Protein AF-A0A7H8PTH7-F1 (afdb_monomer)

Nearest PDB structures (foldseek):
  2m0o-assembly1_A  TM=4.825E-01  e=2.851E-02  Homo sapiens
  4ii1-assembly4_D  TM=5.533E-01  e=1.066E+00  Homo sapiens
  4ii1-assembly1_A  TM=5.597E-01  e=2.144E+00  Homo sapiens
  2bkd-assembly1_N  TM=6.014E-01  e=2.946E+00  Homo sapiens
  4n4h-assembly1_A  TM=5.758E-01  e=4.047E+00  Mus musculus

Structure (mmCIF, N/CA/C/O backbone):
data_AF-A0A7H8PTH7-F1
#
_entry.id   AF-A0A7H8PTH7-F1
#
loop_
_atom_site.group_PDB
_atom_site.id
_atom_site.type_symbol
_atom_site.label_atom_id
_atom_site.label_alt_id
_atom_site.label_comp_id
_atom_site.label_asym_id
_atom_site.label_entity_id
_atom_site.label_seq_id
_atom_site.pdbx_PDB_ins_code
_atom_site.Cartn_x
_atom_site.Cartn_y
_atom_site.Cartn_z
_atom_site.occupancy
_atom_site.B_iso_or_equiv
_atom_site.auth_seq_id
_atom_site.auth_comp_id
_atom_site.auth_asym_id
_atom_site.auth_atom_id
_atom_site.pdbx_PDB_model_num
ATOM 1 N N . MET A 1 1 ? 26.682 -16.875 -34.992 1.00 39.81 1 MET A N 1
ATOM 2 C CA . MET A 1 1 ? 25.717 -15.988 -34.308 1.00 39.81 1 MET A CA 1
ATOM 3 C C . MET A 1 1 ? 26.099 -15.982 -32.834 1.00 39.81 1 MET A C 1
ATOM 5 O O . MET A 1 1 ? 25.855 -16.963 -32.148 1.00 39.81 1 MET A O 1
ATOM 9 N N . SER A 1 2 ? 26.857 -14.977 -32.393 1.00 38.44 2 SER A N 1
ATOM 10 C CA . SER A 1 2 ? 27.411 -14.947 -31.034 1.00 38.44 2 SER A CA 1
ATOM 11 C C . SER A 1 2 ? 26.305 -14.659 -30.027 1.00 38.44 2 SER A C 1
ATOM 13 O O . SER A 1 2 ? 25.626 -13.636 -30.130 1.00 38.44 2 SER A O 1
ATOM 15 N N . ILE A 1 3 ? 26.129 -15.561 -29.064 1.00 46.94 3 ILE A N 1
ATOM 16 C CA . ILE A 1 3 ? 25.228 -15.380 -27.927 1.00 46.94 3 ILE A CA 1
ATOM 17 C C . ILE A 1 3 ? 25.843 -14.262 -27.082 1.00 46.94 3 ILE A C 1
ATOM 19 O O . ILE A 1 3 ? 26.802 -14.473 -26.343 1.00 46.94 3 ILE A O 1
ATOM 23 N N . LYS A 1 4 ? 25.363 -13.030 -27.273 1.00 45.94 4 LYS A N 1
ATOM 24 C CA . LYS A 1 4 ? 25.709 -11.915 -26.393 1.00 45.94 4 LYS A CA 1
ATOM 25 C C . LYS A 1 4 ? 25.163 -12.265 -25.016 1.00 45.94 4 LYS A C 1
ATOM 27 O O . LYS A 1 4 ? 23.959 -12.463 -24.889 1.00 45.94 4 LYS A O 1
ATOM 32 N N . ASN A 1 5 ? 26.040 -12.321 -24.016 1.00 49.41 5 ASN A N 1
ATOM 33 C CA . ASN A 1 5 ? 25.665 -12.336 -22.607 1.00 49.41 5 ASN A CA 1
ATOM 34 C C . ASN A 1 5 ? 24.682 -11.187 -22.350 1.00 49.41 5 ASN A C 1
ATOM 36 O O . ASN A 1 5 ? 25.084 -10.035 -22.182 1.00 49.41 5 ASN A O 1
ATOM 40 N N . SER A 1 6 ? 23.388 -11.493 -22.344 1.00 50.53 6 SER A N 1
ATOM 41 C CA . SER A 1 6 ? 22.345 -10.629 -21.816 1.00 50.53 6 SER A CA 1
ATOM 42 C C . SER A 1 6 ? 22.521 -10.631 -20.305 1.00 50.53 6 SER A C 1
ATOM 44 O O . SER A 1 6 ? 21.909 -11.431 -19.600 1.00 50.53 6 SER A O 1
ATOM 46 N N . GLY A 1 7 ? 23.461 -9.804 -19.834 1.00 49.25 7 GLY A N 1
ATOM 47 C CA . GLY A 1 7 ? 23.686 -9.569 -18.415 1.00 49.25 7 GLY A CA 1
ATOM 48 C C . GLY A 1 7 ? 22.349 -9.315 -17.733 1.00 49.25 7 GLY A C 1
ATOM 49 O O . GLY A 1 7 ? 21.469 -8.694 -18.324 1.00 49.25 7 GLY A O 1
ATOM 50 N N . VAL A 1 8 ? 22.182 -9.857 -16.529 1.00 55.47 8 VAL A N 1
ATOM 51 C CA . VAL A 1 8 ? 20.952 -9.736 -15.743 1.00 55.47 8 VAL A CA 1
ATOM 52 C C . VAL A 1 8 ? 20.621 -8.250 -15.589 1.00 55.47 8 VAL A C 1
ATOM 54 O O . VAL A 1 8 ? 21.218 -7.544 -14.779 1.00 55.47 8 VAL A O 1
ATOM 57 N N . ILE A 1 9 ? 19.695 -7.758 -16.412 1.00 55.12 9 ILE A N 1
ATOM 58 C CA . ILE A 1 9 ? 19.116 -6.427 -16.274 1.00 55.12 9 ILE A CA 1
ATOM 59 C C . ILE A 1 9 ? 18.263 -6.521 -15.007 1.00 55.12 9 ILE A C 1
ATOM 61 O O . ILE A 1 9 ? 17.394 -7.385 -14.929 1.00 55.12 9 ILE A O 1
ATOM 65 N N . GLY A 1 10 ? 18.626 -5.741 -13.984 1.00 58.06 10 GLY A N 1
ATOM 66 C CA . GLY A 1 10 ? 18.279 -5.982 -12.579 1.00 58.06 10 GLY A CA 1
ATOM 67 C C . GLY A 1 10 ? 16.833 -6.405 -12.301 1.00 58.06 10 GLY A C 1
ATOM 68 O O . GLY A 1 10 ? 15.893 -5.961 -12.954 1.00 58.06 10 GLY A O 1
ATOM 69 N N . LEU A 1 11 ? 16.659 -7.251 -11.283 1.00 65.38 11 LEU A N 1
ATOM 70 C CA . LEU A 1 11 ? 15.343 -7.678 -10.819 1.00 65.38 11 LEU A CA 1
ATOM 71 C C . LEU A 1 11 ? 14.564 -6.458 -10.301 1.00 65.38 11 LEU A C 1
ATOM 73 O O . LEU A 1 11 ? 14.899 -5.874 -9.270 1.00 65.38 11 LEU A O 1
ATOM 77 N N . TYR A 1 12 ? 13.525 -6.053 -11.028 1.00 77.44 12 TYR A N 1
ATOM 78 C CA . TYR A 1 12 ? 12.623 -4.9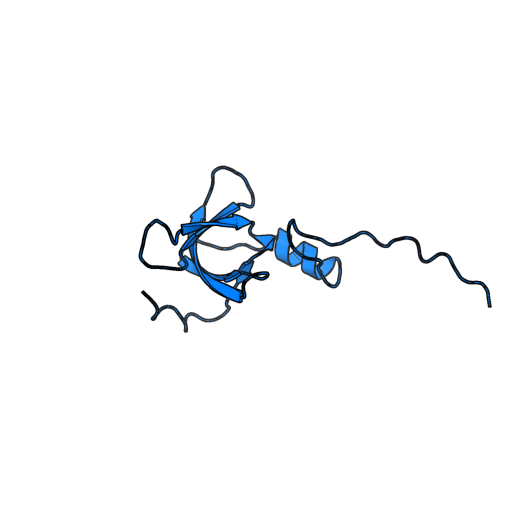82 -10.616 1.00 77.44 12 TYR A CA 1
ATOM 79 C C . TYR A 1 12 ? 11.536 -5.585 -9.739 1.00 77.44 12 TYR A C 1
ATOM 81 O O . TYR A 1 12 ? 10.543 -6.089 -10.251 1.00 77.44 12 TYR A O 1
ATOM 89 N N . THR A 1 13 ? 11.731 -5.598 -8.423 1.00 72.75 13 THR A N 1
ATOM 90 C CA . THR A 1 13 ? 10.846 -6.331 -7.502 1.00 72.75 13 THR A CA 1
ATOM 91 C C . THR A 1 13 ? 10.298 -5.422 -6.407 1.00 72.75 13 THR A C 1
ATOM 93 O O . THR A 1 13 ? 10.884 -4.386 -6.082 1.00 72.75 13 THR A O 1
ATOM 96 N N . CYS A 1 14 ? 9.160 -5.806 -5.833 1.00 74.19 14 CYS A N 1
ATOM 97 C CA . CYS A 1 14 ? 8.872 -5.511 -4.431 1.00 74.19 14 CYS A CA 1
ATOM 98 C C . CYS A 1 14 ? 9.237 -6.746 -3.583 1.00 74.19 14 CYS A C 1
ATOM 100 O O . CYS A 1 14 ? 9.840 -7.697 -4.090 1.00 74.19 14 CYS A O 1
ATOM 102 N N . SER A 1 15 ? 8.869 -6.738 -2.305 1.00 70.75 15 SER A N 1
ATOM 103 C CA . SER A 1 15 ? 8.982 -7.880 -1.388 1.00 70.75 15 SER A CA 1
ATOM 104 C C . SER A 1 15 ? 8.283 -9.145 -1.893 1.00 70.75 15 SER A C 1
ATOM 106 O O . SER A 1 15 ? 8.741 -10.244 -1.594 1.00 70.75 15 SER A O 1
ATOM 108 N N . CYS A 1 16 ? 7.201 -9.005 -2.662 1.00 69.44 16 CYS A N 1
ATOM 109 C CA . CYS A 1 16 ? 6.293 -10.114 -2.961 1.00 69.44 16 CYS A CA 1
ATOM 110 C C . CYS A 1 16 ? 6.109 -10.437 -4.453 1.00 69.44 16 CYS A C 1
ATOM 112 O O . CYS A 1 16 ? 5.645 -11.528 -4.774 1.00 69.44 16 CYS A O 1
ATOM 114 N N . HIS A 1 17 ? 6.456 -9.541 -5.382 1.00 74.19 17 HIS A N 1
ATOM 115 C CA . HIS A 1 17 ? 6.275 -9.778 -6.818 1.00 74.19 17 HIS A CA 1
ATOM 116 C C . HIS A 1 17 ? 7.280 -9.023 -7.697 1.00 74.19 17 HIS A C 1
ATOM 118 O O . HIS A 1 17 ? 7.818 -7.971 -7.336 1.00 74.19 17 HIS A O 1
ATOM 124 N N . LEU A 1 18 ? 7.496 -9.561 -8.898 1.00 83.19 18 LEU A N 1
ATOM 125 C CA . LEU A 1 18 ? 8.267 -8.915 -9.955 1.00 83.19 18 LEU A CA 1
ATOM 126 C C . LEU A 1 18 ? 7.400 -7.887 -10.692 1.00 83.19 18 LEU A C 1
ATOM 128 O O . LEU A 1 18 ? 6.213 -8.101 -10.930 1.00 83.19 18 LEU A O 1
ATOM 132 N N . PHE A 1 19 ? 8.012 -6.777 -11.077 1.00 83.50 19 PHE A N 1
ATOM 133 C CA . PHE A 1 19 ? 7.471 -5.824 -12.035 1.00 83.50 19 PHE A CA 1
ATOM 134 C C . PHE A 1 19 ? 7.964 -6.180 -13.437 1.00 83.50 19 PHE A C 1
ATOM 136 O O . PHE A 1 19 ? 9.069 -6.702 -13.605 1.00 83.50 19 PHE A O 1
ATOM 143 N N . LYS A 1 20 ? 7.168 -5.858 -14.462 1.00 83.00 20 LYS A N 1
ATOM 144 C CA . LYS A 1 20 ? 7.516 -6.153 -15.860 1.00 83.00 20 LYS A CA 1
ATOM 145 C C . LYS A 1 20 ? 8.775 -5.411 -16.311 1.00 83.00 20 LYS A C 1
ATOM 147 O O . LYS A 1 20 ? 9.511 -5.890 -17.168 1.00 83.00 20 LYS A O 1
ATOM 152 N N . ASN A 1 21 ? 8.984 -4.210 -15.780 1.00 86.25 21 ASN A N 1
ATOM 153 C CA . ASN A 1 21 ? 10.080 -3.320 -16.135 1.00 86.25 21 ASN A CA 1
ATOM 154 C C . ASN A 1 21 ? 10.375 -2.331 -14.994 1.00 86.25 21 ASN A C 1
ATOM 156 O O . ASN A 1 21 ? 9.621 -2.212 -14.023 1.00 86.25 21 ASN A O 1
ATOM 160 N N . TYR A 1 22 ? 11.481 -1.600 -15.140 1.00 84.50 22 TYR A N 1
ATOM 161 C CA . TYR A 1 22 ? 11.912 -0.586 -14.182 1.00 84.50 22 TYR A CA 1
ATOM 162 C C . TYR A 1 22 ? 10.880 0.525 -13.977 1.00 84.50 22 TYR A C 1
ATOM 164 O O . TYR A 1 22 ? 10.681 0.976 -12.849 1.00 84.50 22 TYR A O 1
ATOM 172 N N . ASP A 1 23 ? 10.220 0.971 -15.046 1.00 87.88 23 ASP A N 1
ATOM 173 C CA . ASP A 1 23 ? 9.298 2.104 -14.983 1.00 87.88 2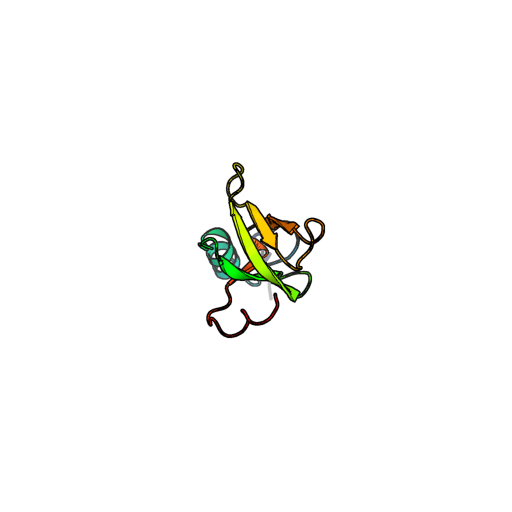3 ASP A CA 1
A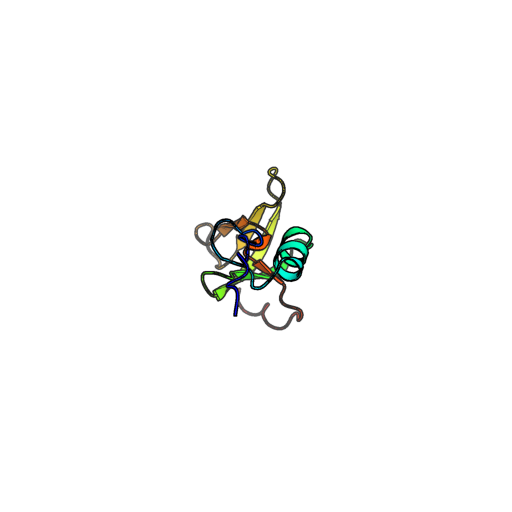TOM 174 C C . ASP A 1 23 ? 8.067 1.784 -14.137 1.00 87.88 23 ASP A C 1
ATOM 176 O O . ASP A 1 23 ? 7.627 2.619 -13.346 1.00 87.88 23 ASP A O 1
ATOM 180 N N . GLU A 1 24 ? 7.541 0.565 -14.232 1.00 86.00 24 GLU A N 1
ATOM 181 C CA . GLU A 1 24 ? 6.465 0.083 -13.366 1.00 86.00 24 GLU A CA 1
ATOM 182 C C . GLU A 1 24 ? 6.899 0.022 -11.900 1.00 86.00 24 GLU 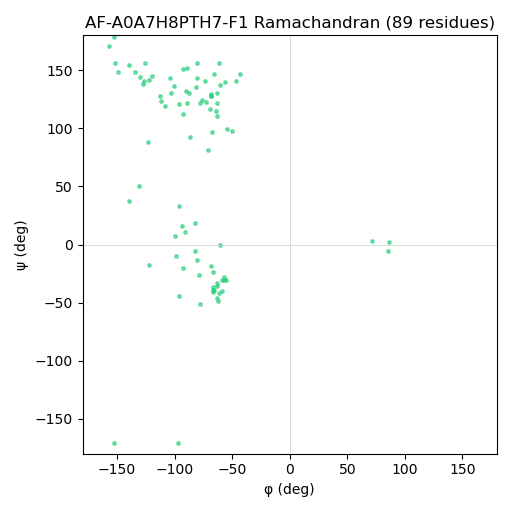A C 1
ATOM 184 O O . GLU A 1 24 ? 6.193 0.542 -11.033 1.00 86.00 24 GLU A O 1
ATOM 189 N N . ALA A 1 25 ? 8.084 -0.527 -11.617 1.00 86.69 25 ALA A N 1
ATOM 190 C CA . ALA A 1 25 ? 8.622 -0.567 -10.258 1.00 86.69 25 ALA A CA 1
ATOM 191 C C . ALA A 1 25 ? 8.835 0.844 -9.686 1.00 86.69 25 ALA A C 1
ATOM 193 O O . ALA A 1 25 ? 8.502 1.121 -8.529 1.00 86.69 25 ALA A O 1
ATOM 194 N N . LYS A 1 26 ? 9.348 1.770 -10.506 1.00 88.38 26 LYS A N 1
ATOM 195 C CA . LYS A 1 26 ? 9.565 3.175 -10.145 1.00 88.38 26 LYS A CA 1
ATOM 196 C C . LYS A 1 26 ? 8.245 3.908 -9.914 1.00 88.38 26 LYS A C 1
ATOM 198 O O . LYS A 1 26 ? 8.156 4.680 -8.959 1.00 88.38 26 LYS A O 1
ATOM 203 N N . LYS A 1 27 ? 7.219 3.667 -10.735 1.00 89.31 27 LYS A N 1
ATOM 204 C CA . LYS A 1 27 ? 5.864 4.206 -10.527 1.00 89.31 27 LYS A CA 1
ATOM 205 C C . LYS A 1 27 ? 5.271 3.693 -9.217 1.00 89.31 27 LYS A C 1
ATOM 207 O O . LYS A 1 27 ? 4.841 4.501 -8.402 1.00 89.31 27 LYS A O 1
ATOM 212 N N . ALA A 1 28 ? 5.336 2.384 -8.967 1.00 89.12 28 ALA A N 1
ATOM 213 C CA . ALA A 1 28 ? 4.837 1.781 -7.733 1.00 89.12 28 ALA A CA 1
ATOM 214 C C . ALA A 1 28 ? 5.588 2.277 -6.485 1.00 89.12 28 ALA A C 1
ATOM 216 O O . ALA A 1 28 ? 4.974 2.464 -5.440 1.00 89.12 28 ALA A O 1
ATOM 217 N N . LYS A 1 29 ? 6.904 2.524 -6.585 1.00 87.25 29 LYS A N 1
ATOM 218 C CA . LYS A 1 29 ? 7.728 3.077 -5.493 1.00 87.25 29 LYS A CA 1
ATOM 219 C C . LYS A 1 29 ? 7.343 4.506 -5.120 1.00 87.25 29 LYS A C 1
ATOM 221 O O . LYS A 1 29 ? 7.378 4.861 -3.949 1.00 87.25 29 LYS A O 1
ATOM 226 N N . ASN A 1 30 ? 7.029 5.325 -6.121 1.00 89.19 30 ASN A N 1
ATOM 227 C CA . ASN A 1 30 ? 6.793 6.759 -5.949 1.00 89.19 30 ASN A CA 1
ATOM 228 C C . ASN A 1 30 ? 5.304 7.122 -5.881 1.00 89.19 30 ASN A C 1
ATOM 230 O O . ASN A 1 30 ? 4.964 8.306 -5.898 1.00 89.19 30 ASN A O 1
ATOM 234 N N . GLN A 1 31 ? 4.413 6.129 -5.836 1.00 89.88 31 GLN A N 1
ATOM 235 C CA . GLN A 1 31 ? 2.984 6.387 -5.759 1.00 89.88 31 GLN A CA 1
ATOM 236 C C . GLN A 1 31 ? 2.613 7.052 -4.430 1.00 89.88 31 GLN A C 1
ATOM 238 O O . GLN A 1 31 ? 3.203 6.782 -3.383 1.00 89.88 31 GLN A O 1
ATOM 243 N N . LYS A 1 32 ? 1.607 7.925 -4.482 1.00 89.75 32 LYS A N 1
ATOM 244 C CA . LYS A 1 32 ? 1.033 8.588 -3.311 1.00 89.75 32 LYS A CA 1
ATOM 245 C C . LYS A 1 32 ? -0.378 8.062 -3.096 1.00 89.75 32 LYS A C 1
ATOM 247 O O . LYS A 1 32 ? -1.209 8.149 -3.999 1.00 89.75 32 LYS A O 1
ATOM 252 N N . LEU A 1 33 ? -0.627 7.539 -1.902 1.00 91.69 33 LEU A N 1
ATOM 253 C CA . LEU A 1 33 ? -1.894 6.931 -1.506 1.00 91.69 33 LEU A CA 1
ATOM 254 C C . LEU A 1 33 ? -2.421 7.668 -0.266 1.00 91.69 33 LEU A C 1
ATOM 256 O O . LEU A 1 33 ? -2.042 7.297 0.842 1.00 91.69 33 LEU A O 1
ATOM 260 N N . PRO A 1 34 ? -3.202 8.755 -0.420 1.00 91.81 34 PRO A N 1
ATOM 261 C CA . PRO A 1 34 ? -3.806 9.442 0.722 1.00 91.81 34 PRO A CA 1
ATOM 262 C C . PRO A 1 34 ? -4.757 8.520 1.505 1.00 91.81 34 PRO A C 1
ATOM 264 O O . PRO A 1 34 ? -5.298 7.562 0.951 1.00 91.81 34 PRO A O 1
ATOM 267 N N . ILE A 1 35 ? -4.989 8.823 2.785 1.00 93.81 35 ILE A N 1
ATOM 268 C CA . ILE A 1 35 ? -6.011 8.134 3.594 1.00 93.81 35 ILE A CA 1
ATOM 269 C C . ILE A 1 35 ? -7.372 8.244 2.894 1.00 93.81 35 ILE A C 1
ATOM 271 O O . ILE A 1 35 ? -7.686 9.275 2.299 1.00 93.81 35 ILE A O 1
ATOM 275 N N . GLY A 1 36 ? -8.151 7.163 2.925 1.00 91.62 36 GLY A N 1
ATOM 276 C CA . GLY A 1 36 ? -9.420 7.044 2.205 1.00 91.62 36 GLY A CA 1
ATOM 277 C C . GLY A 1 36 ? -9.280 6.578 0.753 1.00 91.62 36 GLY A C 1
ATOM 278 O O . GLY A 1 36 ? -10.286 6.316 0.101 1.00 91.62 36 GLY A O 1
ATOM 279 N N . THR A 1 37 ? -8.058 6.425 0.231 1.00 93.12 37 THR A N 1
ATOM 280 C CA . THR A 1 37 ? -7.856 5.900 -1.128 1.00 93.12 37 THR A CA 1
ATOM 281 C C . THR A 1 37 ? -8.243 4.428 -1.203 1.00 93.12 37 THR A C 1
ATOM 283 O O . THR A 1 37 ? -7.723 3.615 -0.435 1.00 93.12 37 THR A O 1
ATOM 286 N N . GLY A 1 38 ? -9.097 4.083 -2.168 1.00 93.62 38 GLY A N 1
ATOM 287 C CA . GLY A 1 38 ? -9.365 2.701 -2.554 1.00 93.62 38 GLY A CA 1
ATOM 288 C C . GLY A 1 38 ? -8.146 2.076 -3.230 1.00 93.62 38 GLY A C 1
ATOM 289 O O . GLY A 1 38 ? -7.574 2.634 -4.173 1.00 93.62 38 GLY A O 1
ATOM 290 N N . VAL A 1 39 ? -7.732 0.916 -2.737 1.00 94.88 39 VAL A N 1
ATOM 291 C CA . VAL A 1 39 ? -6.554 0.195 -3.213 1.00 94.88 39 VAL A CA 1
ATOM 292 C C . VAL A 1 39 ? -6.862 -1.279 -3.407 1.00 94.88 39 VAL A C 1
ATOM 294 O O . VAL A 1 39 ? -7.652 -1.866 -2.677 1.00 94.88 39 VAL A O 1
ATOM 297 N N . LYS A 1 40 ? -6.194 -1.891 -4.380 1.00 94.19 40 LYS A N 1
ATOM 298 C CA . LYS A 1 40 ? -6.195 -3.337 -4.590 1.00 94.19 40 LYS A CA 1
ATOM 299 C C . LYS A 1 40 ? -4.808 -3.895 -4.297 1.00 94.19 40 LYS A C 1
ATOM 301 O O . LYS A 1 40 ? -3.827 -3.409 -4.863 1.00 94.19 40 LYS A O 1
ATOM 306 N N . ASN A 1 41 ? -4.722 -4.916 -3.453 1.00 92.69 41 ASN A N 1
ATOM 307 C CA . ASN A 1 41 ? -3.476 -5.638 -3.221 1.00 92.69 41 ASN A CA 1
ATOM 308 C C . ASN A 1 41 ? -3.093 -6.422 -4.490 1.00 92.69 41 ASN A C 1
ATOM 310 O O . ASN A 1 41 ? -3.917 -7.134 -5.070 1.00 92.69 41 ASN A O 1
ATOM 314 N N . ARG A 1 42 ? -1.848 -6.277 -4.948 1.00 89.00 42 ARG A N 1
ATOM 315 C CA . ARG A 1 42 ? -1.328 -6.914 -6.169 1.00 89.00 42 ARG A CA 1
ATOM 316 C C . ARG A 1 42 ? -1.246 -8.430 -6.053 1.00 89.00 42 ARG A C 1
ATOM 318 O O . ARG A 1 42 ? -1.489 -9.107 -7.046 1.00 89.00 42 ARG A O 1
ATOM 325 N N . CYS A 1 43 ? -0.901 -8.942 -4.874 1.00 86.06 43 CYS A N 1
ATOM 326 C CA . CYS A 1 43 ? -0.715 -10.368 -4.619 1.00 86.06 43 CYS A CA 1
ATOM 327 C C . CYS A 1 43 ? -2.053 -11.083 -4.453 1.00 86.06 43 CYS A C 1
ATOM 329 O O . CYS A 1 43 ? -2.296 -12.106 -5.085 1.00 86.06 43 CYS A O 1
ATOM 331 N N . THR A 1 44 ? -2.917 -10.550 -3.588 1.00 88.62 44 THR A N 1
ATOM 332 C CA . THR A 1 44 ? -4.162 -11.229 -3.200 1.00 88.62 44 THR A CA 1
ATOM 333 C C . THR A 1 44 ? -5.347 -10.828 -4.070 1.00 88.62 44 THR A C 1
ATOM 335 O O . THR A 1 44 ? -6.351 -11.532 -4.113 1.00 88.62 44 THR A O 1
ATOM 338 N N . GLY A 1 45 ? -5.263 -9.687 -4.758 1.00 90.44 45 GLY A N 1
ATOM 339 C CA . GLY A 1 45 ? -6.370 -9.118 -5.519 1.00 90.44 45 GLY A CA 1
ATOM 340 C C . GLY A 1 45 ? -7.492 -8.532 -4.656 1.00 90.44 45 GLY A C 1
ATOM 341 O O . GLY A 1 45 ? -8.486 -8.068 -5.214 1.00 90.44 45 GLY A O 1
ATOM 342 N N . ILE A 1 46 ? -7.343 -8.529 -3.329 1.00 92.50 46 ILE A N 1
ATOM 343 C CA . ILE A 1 46 ? -8.346 -8.008 -2.396 1.00 92.50 46 ILE A CA 1
ATOM 344 C C . ILE A 1 46 ? -8.346 -6.479 -2.452 1.00 92.50 46 ILE A C 1
ATOM 346 O O . ILE A 1 46 ? -7.294 -5.844 -2.572 1.00 92.50 46 ILE A O 1
ATOM 350 N N . ILE A 1 47 ? -9.541 -5.897 -2.385 1.00 94.75 47 ILE A N 1
ATOM 351 C CA . ILE A 1 47 ? -9.764 -4.453 -2.407 1.00 94.75 47 ILE A CA 1
ATOM 352 C C . ILE A 1 47 ? -9.995 -3.966 -0.980 1.00 94.75 47 ILE A C 1
ATOM 354 O O . ILE A 1 47 ? -10.714 -4.596 -0.209 1.00 94.75 47 ILE A O 1
ATOM 358 N N . GLY A 1 48 ? -9.374 -2.846 -0.635 1.00 94.31 48 GLY A N 1
ATOM 359 C CA . GLY A 1 48 ? -9.507 -2.201 0.661 1.00 94.31 48 GLY A CA 1
ATOM 360 C C . GLY A 1 48 ? -9.274 -0.702 0.568 1.00 94.31 48 GLY A C 1
ATOM 361 O O . GLY A 1 48 ? -9.176 -0.127 -0.518 1.00 94.31 48 GLY A O 1
ATOM 362 N N . ILE A 1 49 ? -9.186 -0.064 1.729 1.00 95.38 49 ILE A N 1
ATOM 363 C CA . ILE A 1 49 ? -9.048 1.388 1.851 1.00 95.38 49 ILE A CA 1
ATOM 364 C C . ILE A 1 49 ? -7.851 1.705 2.740 1.00 95.38 49 ILE A C 1
ATOM 366 O O . ILE A 1 49 ? -7.658 1.077 3.782 1.00 95.38 49 ILE A O 1
ATOM 370 N N . ILE A 1 50 ? -7.059 2.704 2.355 1.00 95.06 50 ILE A N 1
ATOM 371 C CA . ILE A 1 50 ? -5.983 3.226 3.205 1.00 95.06 50 ILE A CA 1
ATOM 372 C C . ILE A 1 50 ? -6.594 3.846 4.462 1.00 95.06 50 ILE A C 1
ATOM 374 O O . ILE A 1 50 ? -7.291 4.857 4.381 1.00 95.06 50 ILE A O 1
ATOM 378 N N . ASN A 1 51 ? -6.302 3.259 5.618 1.00 94.81 51 ASN A N 1
ATOM 379 C CA . ASN A 1 51 ? -6.809 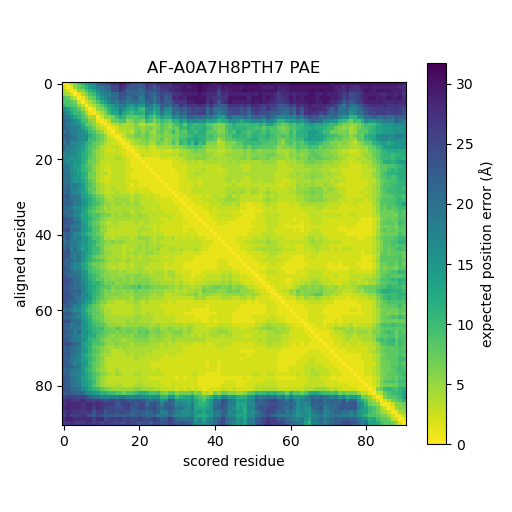3.708 6.908 1.00 94.81 51 ASN A CA 1
ATOM 380 C C . ASN A 1 51 ? -5.809 4.624 7.628 1.00 94.81 51 ASN A C 1
ATOM 382 O O . ASN A 1 51 ? -6.195 5.660 8.159 1.00 94.81 51 ASN A O 1
ATOM 386 N N . GLU A 1 52 ? -4.523 4.260 7.637 1.00 94.12 52 GLU A N 1
ATOM 387 C CA . GLU A 1 52 ? -3.500 4.963 8.421 1.00 94.12 52 GLU A CA 1
ATOM 388 C C . GLU A 1 52 ? -2.120 4.914 7.748 1.00 94.12 52 GLU A C 1
ATOM 390 O O . GLU A 1 52 ? -1.768 3.932 7.091 1.00 94.12 52 GLU A O 1
ATOM 395 N N . PHE A 1 53 ? -1.315 5.961 7.950 1.00 92.94 53 PHE A N 1
ATOM 396 C CA . PHE A 1 53 ? 0.109 5.960 7.614 1.00 92.94 53 PHE A CA 1
ATOM 397 C C . PHE A 1 53 ? 0.953 5.482 8.791 1.00 92.94 53 PHE A C 1
ATOM 399 O O . PHE A 1 53 ? 0.839 5.997 9.901 1.00 92.94 53 PHE A O 1
ATOM 406 N N . CYS A 1 54 ? 1.879 4.562 8.537 1.00 91.31 54 CYS A N 1
ATOM 407 C CA . CYS A 1 54 ? 2.811 4.118 9.565 1.00 91.31 54 CYS A CA 1
ATOM 408 C C . CYS A 1 54 ? 3.977 5.106 9.732 1.00 91.31 54 CYS A C 1
ATOM 410 O O . CYS A 1 54 ? 4.371 5.810 8.801 1.00 91.31 54 CYS A O 1
ATOM 412 N N . LYS A 1 55 ? 4.609 5.101 10.917 1.00 88.81 55 LYS A N 1
ATOM 413 C CA . LYS A 1 55 ? 5.867 5.840 11.154 1.00 88.81 55 LYS A CA 1
ATOM 414 C C . LYS A 1 55 ? 6.986 5.391 10.203 1.00 88.81 55 LYS A C 1
ATOM 416 O O . LYS A 1 55 ? 7.864 6.179 9.854 1.00 88.81 55 LYS A O 1
ATOM 421 N N . GLN A 1 56 ? 6.959 4.124 9.790 1.00 87.81 56 GLN A N 1
ATOM 422 C CA . GLN A 1 56 ? 7.883 3.570 8.810 1.00 87.81 56 GLN A CA 1
ATOM 423 C C . GLN A 1 56 ? 7.497 4.019 7.397 1.00 87.81 56 GLN A C 1
ATOM 425 O O . GLN A 1 56 ? 6.381 3.789 6.933 1.00 87.81 56 GLN A O 1
ATOM 430 N N . LYS A 1 57 ? 8.447 4.638 6.688 1.00 85.81 57 LYS A N 1
ATOM 431 C CA . LYS A 1 57 ? 8.236 5.100 5.310 1.00 85.81 57 LYS A CA 1
ATOM 432 C C . LYS A 1 57 ? 7.895 3.927 4.390 1.00 85.81 57 LYS A C 1
ATOM 434 O O . LYS A 1 57 ? 8.562 2.898 4.436 1.00 85.81 57 LYS A O 1
ATOM 439 N N . GLY A 1 58 ? 6.910 4.132 3.518 1.00 88.19 58 GLY A N 1
ATOM 440 C CA . GLY A 1 58 ? 6.499 3.144 2.518 1.00 88.19 58 GLY A CA 1
ATOM 441 C C . GLY A 1 58 ? 5.481 2.115 3.010 1.00 88.19 58 GLY A C 1
ATOM 442 O O . GLY A 1 58 ? 5.094 1.265 2.219 1.00 88.19 58 GLY A O 1
ATOM 443 N N . TYR A 1 59 ? 5.012 2.208 4.258 1.00 92.75 59 TYR A N 1
ATOM 444 C CA . TYR A 1 59 ? 4.006 1.300 4.808 1.00 92.75 59 TYR A CA 1
ATOM 445 C C . TYR A 1 59 ? 2.739 2.037 5.237 1.00 92.75 59 TYR A C 1
ATOM 447 O O . TYR A 1 59 ? 2.786 3.175 5.718 1.00 92.75 59 TYR A O 1
ATOM 455 N N . VAL A 1 60 ? 1.608 1.366 5.057 1.00 94.75 60 VAL A N 1
ATOM 456 C CA . VAL A 1 60 ? 0.267 1.856 5.384 1.00 94.75 60 VAL A CA 1
ATOM 457 C C . VAL A 1 60 ? -0.561 0.733 5.989 1.00 94.75 60 VAL A C 1
ATOM 459 O O . VAL A 1 60 ? -0.326 -0.440 5.705 1.00 94.75 60 VAL A O 1
ATOM 462 N N . ILE A 1 61 ? -1.550 1.095 6.799 1.00 95.69 61 ILE A N 1
ATOM 463 C CA . ILE A 1 61 ? -2.591 0.163 7.220 1.00 95.69 61 ILE A CA 1
ATOM 464 C C . ILE A 1 61 ? -3.722 0.217 6.198 1.00 95.69 61 ILE A C 1
ATOM 466 O O . ILE A 1 61 ? -4.314 1.278 5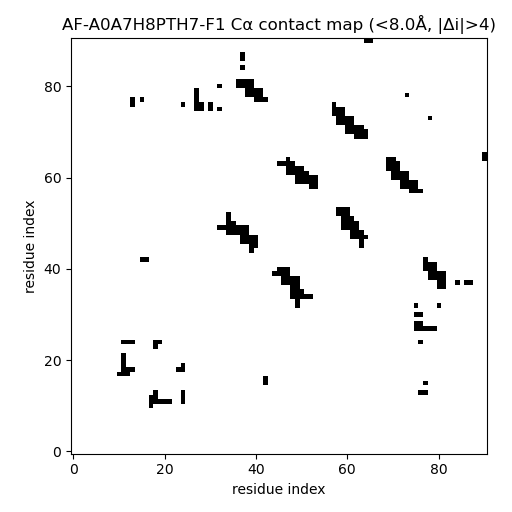.980 1.00 95.69 61 ILE A O 1
ATOM 470 N N . VAL A 1 62 ? -4.032 -0.926 5.594 1.00 96.06 62 VAL A N 1
ATOM 471 C CA . VAL A 1 62 ? -5.171 -1.105 4.693 1.00 96.06 62 VAL A CA 1
ATOM 472 C C . VAL A 1 62 ? -6.282 -1.827 5.437 1.00 96.06 62 VAL A C 1
ATOM 474 O O . VAL A 1 62 ? -6.059 -2.861 6.064 1.00 96.06 62 VAL A O 1
ATOM 477 N N . LYS A 1 63 ? -7.488 -1.273 5.360 1.00 96.06 63 LYS A N 1
ATOM 478 C CA . LYS A 1 63 ? -8.712 -1.884 5.866 1.00 96.06 63 LYS A CA 1
ATOM 479 C C . LYS A 1 63 ? -9.381 -2.666 4.738 1.00 96.06 63 LYS A C 1
ATOM 481 O O . LYS A 1 63 ? -9.864 -2.057 3.784 1.00 96.06 63 LYS A O 1
ATOM 486 N N . TYR A 1 64 ? -9.409 -3.992 4.856 1.00 94.38 64 TYR A N 1
ATOM 487 C CA . TYR A 1 64 ? -10.092 -4.891 3.911 1.00 94.38 64 TYR A CA 1
ATOM 488 C C . TYR A 1 64 ? -11.477 -5.347 4.397 1.00 94.38 64 TYR A C 1
ATOM 490 O O . TYR A 1 64 ? -12.226 -5.955 3.639 1.00 94.38 64 TYR A O 1
ATOM 498 N N . GLY A 1 65 ? -11.825 -5.067 5.654 1.00 90.94 65 GLY A N 1
ATOM 499 C CA . GLY A 1 65 ? -13.044 -5.538 6.313 1.00 90.94 65 GLY A CA 1
ATOM 500 C C . GLY A 1 65 ? -13.516 -4.586 7.414 1.00 90.94 65 GLY A C 1
ATOM 501 O O . GLY A 1 65 ? -12.877 -3.571 7.686 1.00 90.94 65 GLY A O 1
ATOM 502 N N . LYS A 1 66 ? -14.644 -4.885 8.070 1.00 89.44 66 LYS A N 1
ATOM 503 C CA . LYS A 1 66 ? -15.184 -4.033 9.154 1.00 89.44 66 LYS A CA 1
ATOM 504 C C . LYS A 1 66 ? -14.468 -4.229 10.485 1.00 89.44 66 LYS A C 1
ATOM 506 O O . LYS A 1 66 ? -14.518 -3.332 11.327 1.00 89.44 66 LYS A O 1
ATOM 511 N N . LEU A 1 67 ? -13.881 -5.401 10.708 1.00 91.94 67 LEU A N 1
ATOM 512 C CA . LEU A 1 67 ? -13.342 -5.778 12.005 1.00 91.94 67 LEU A CA 1
ATOM 513 C C . LEU A 1 67 ? -11.878 -5.332 12.119 1.00 91.94 67 LEU A C 1
ATOM 515 O O . LEU A 1 67 ? -11.164 -5.321 11.118 1.00 91.94 67 LEU A O 1
ATOM 519 N N . PRO A 1 68 ? -11.377 -5.048 13.335 1.00 90.12 68 PRO A N 1
ATOM 520 C CA . PRO A 1 68 ? -9.974 -4.674 13.530 1.00 90.12 68 PRO A CA 1
ATOM 521 C C . PRO A 1 68 ? -8.971 -5.715 13.010 1.00 90.12 68 PRO A C 1
ATOM 523 O O . PRO A 1 68 ? -7.868 -5.361 12.619 1.00 90.12 68 PRO A O 1
ATOM 526 N N . LYS A 1 69 ? -9.356 -6.998 12.975 1.00 93.12 69 LYS A N 1
ATOM 527 C CA . LYS A 1 69 ? -8.529 -8.086 12.425 1.00 93.12 69 LYS A CA 1
ATOM 528 C C . LYS A 1 69 ? -8.345 -8.008 10.904 1.00 93.12 69 LYS A C 1
ATOM 530 O O . LYS A 1 69 ? -7.447 -8.653 10.384 1.00 93.12 69 LYS A O 1
ATOM 535 N N . ASP A 1 70 ? -9.202 -7.250 10.219 1.00 93.62 70 ASP A N 1
ATOM 536 C CA . ASP A 1 70 ? -9.175 -7.066 8.767 1.00 93.62 70 ASP A CA 1
ATOM 537 C C . ASP A 1 70 ? -8.309 -5.850 8.373 1.00 93.62 70 ASP A C 1
ATOM 539 O O . ASP A 1 70 ? -8.363 -5.366 7.239 1.00 93.62 70 ASP A O 1
ATOM 543 N N . HIS A 1 71 ? -7.551 -5.304 9.331 1.00 94.62 71 HIS A N 1
ATOM 544 C CA . HIS A 1 71 ? -6.577 -4.243 9.123 1.00 94.62 71 HIS A CA 1
ATOM 545 C C . HIS A 1 71 ? -5.196 -4.872 8.959 1.00 94.62 71 HIS A C 1
ATOM 547 O O . HIS A 1 71 ? -4.698 -5.546 9.861 1.00 94.62 71 HIS A O 1
ATOM 553 N N . HIS A 1 72 ? -4.563 -4.624 7.820 1.00 95.19 72 HIS A N 1
ATOM 554 C CA . HIS A 1 72 ? -3.282 -5.228 7.478 1.00 95.19 72 HIS A CA 1
ATOM 555 C C . HIS A 1 72 ? -2.238 -4.157 7.199 1.00 95.19 72 HIS A C 1
ATOM 557 O O . HIS A 1 72 ? -2.530 -3.122 6.600 1.00 95.19 72 HIS A O 1
ATOM 563 N N . LEU A 1 73 ? -1.012 -4.422 7.645 1.00 94.75 73 LEU A N 1
ATOM 564 C CA . LEU A 1 73 ? 0.156 -3.630 7.294 1.00 94.75 73 LEU A CA 1
ATOM 565 C C . LEU A 1 73 ? 0.609 -4.020 5.889 1.00 94.75 73 LEU A C 1
ATOM 567 O O . LEU A 1 73 ? 0.946 -5.176 5.656 1.00 94.75 73 LEU A O 1
ATOM 571 N N . GLU A 1 74 ? 0.652 -3.050 4.985 1.00 93.75 74 GLU A N 1
ATOM 572 C CA . GLU A 1 74 ? 0.956 -3.272 3.573 1.00 93.75 74 GLU A CA 1
ATOM 573 C C . GLU A 1 74 ? 2.045 -2.312 3.107 1.00 93.75 74 GLU A C 1
ATOM 575 O O . GLU A 1 74 ? 2.088 -1.141 3.513 1.00 93.75 74 GLU A O 1
ATOM 580 N N . HIS A 1 75 ? 2.918 -2.783 2.217 1.00 93.06 75 HIS A N 1
ATOM 581 C CA . HIS A 1 75 ? 3.874 -1.902 1.561 1.00 93.06 75 HIS A CA 1
ATOM 582 C C . HIS A 1 75 ? 3.201 -1.186 0.386 1.00 93.06 75 HIS A C 1
ATOM 584 O O . HIS A 1 75 ? 2.538 -1.808 -0.440 1.00 93.06 75 HIS A O 1
ATOM 590 N N . VAL A 1 76 ? 3.417 0.124 0.232 1.00 92.25 76 VAL A N 1
ATOM 591 C CA . VAL A 1 76 ? 2.734 0.918 -0.808 1.00 92.25 76 VAL A CA 1
ATOM 592 C C . VAL A 1 76 ? 2.963 0.373 -2.217 1.00 92.25 76 VAL A C 1
ATOM 594 O O . VAL A 1 76 ? 2.079 0.475 -3.056 1.00 92.25 76 VAL A O 1
ATOM 597 N N . GLN A 1 77 ? 4.116 -0.250 -2.491 1.00 91.75 77 GLN A N 1
ATOM 598 C CA . GLN A 1 77 ? 4.414 -0.846 -3.801 1.00 91.75 77 GLN A CA 1
ATOM 599 C C . GLN A 1 77 ? 3.534 -2.054 -4.143 1.00 91.75 77 GLN A C 1
ATOM 601 O O . GLN A 1 77 ? 3.357 -2.350 -5.325 1.00 91.75 77 GLN A O 1
ATOM 606 N N . GLU A 1 78 ? 2.99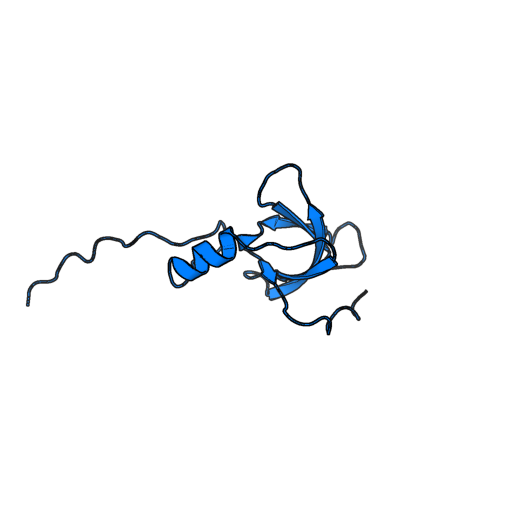1 -2.728 -3.133 1.00 91.38 78 GLU A N 1
ATOM 607 C CA . GLU A 1 78 ? 2.117 -3.898 -3.269 1.00 91.38 78 GLU A CA 1
ATOM 608 C C . GLU A 1 78 ? 0.671 -3.492 -3.560 1.00 91.38 78 GLU A C 1
ATOM 610 O O . GLU A 1 78 ? -0.168 -4.334 -3.862 1.00 91.38 78 GLU A O 1
ATOM 615 N N . LEU A 1 79 ? 0.378 -2.191 -3.538 1.00 92.75 79 LEU A N 1
ATOM 616 C CA . LEU A 1 79 ? -0.954 -1.651 -3.747 1.00 92.75 79 LEU A CA 1
ATOM 617 C C . LEU A 1 79 ? -1.085 -1.050 -5.154 1.00 92.75 79 LEU A C 1
ATOM 619 O O . LEU A 1 79 ? -0.148 -0.468 -5.723 1.00 92.7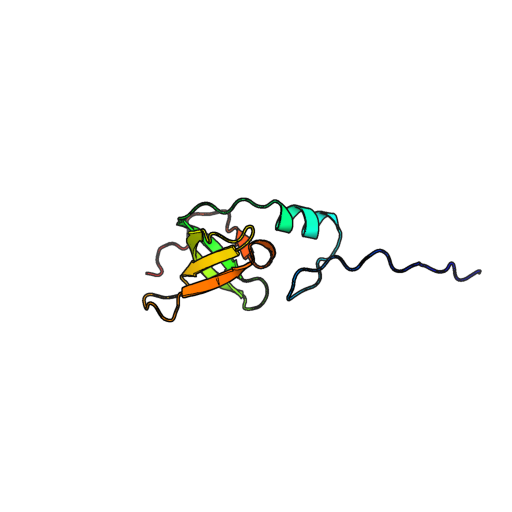5 79 LEU A O 1
ATOM 623 N N . ILE A 1 80 ? -2.270 -1.223 -5.733 1.00 92.62 80 ILE A N 1
ATOM 624 C CA . ILE A 1 80 ? -2.732 -0.565 -6.956 1.00 92.62 80 ILE A CA 1
ATOM 625 C C . ILE A 1 80 ? -3.798 0.442 -6.545 1.00 92.62 80 ILE A C 1
ATOM 627 O O . ILE A 1 80 ? -4.832 0.054 -6.004 1.00 92.62 80 ILE A O 1
ATOM 631 N N . LYS A 1 81 ? -3.557 1.725 -6.822 1.00 93.00 81 LYS A N 1
ATOM 632 C CA . LYS A 1 81 ? -4.564 2.775 -6.669 1.00 93.00 81 LYS A CA 1
ATOM 633 C C . LYS A 1 81 ? -5.737 2.520 -7.621 1.00 93.00 81 LYS A C 1
ATOM 635 O O . LYS A 1 81 ? -5.516 2.311 -8.812 1.00 93.00 81 LYS A O 1
ATOM 640 N N . LEU A 1 82 ? -6.960 2.565 -7.105 1.00 91.88 82 LEU A N 1
ATOM 641 C CA . LEU A 1 82 ? -8.171 2.546 -7.922 1.00 91.88 82 LEU A CA 1
ATOM 642 C C . LEU A 1 82 ? -8.521 3.990 -8.320 1.00 91.88 82 LEU A C 1
ATOM 644 O O . LEU A 1 82 ? -8.499 4.891 -7.484 1.00 91.88 82 LEU A O 1
ATOM 648 N N . GLU A 1 83 ? -8.762 4.224 -9.612 1.00 76.94 83 GLU A N 1
ATOM 649 C CA . GLU A 1 83 ? -8.923 5.576 -10.182 1.00 76.94 83 GLU A CA 1
ATOM 650 C C . GLU A 1 83 ? -10.330 6.166 -9.970 1.00 76.94 83 GLU A C 1
ATOM 652 O O . GLU A 1 83 ? -10.491 7.374 -10.095 1.00 76.94 83 GLU A O 1
ATOM 657 N N . ASN A 1 84 ? -11.321 5.357 -9.575 1.00 62.16 84 ASN A N 1
ATOM 658 C CA . ASN A 1 84 ? -12.711 5.791 -9.412 1.00 62.16 84 ASN A CA 1
ATOM 659 C C . ASN A 1 84 ? -13.262 5.456 -8.022 1.00 62.16 84 ASN A C 1
ATOM 661 O O . ASN A 1 84 ? -13.030 4.370 -7.490 1.00 62.16 84 ASN A O 1
ATOM 665 N N . SER A 1 85 ? -14.050 6.386 -7.483 1.00 52.78 85 SER A N 1
ATOM 666 C CA . SER A 1 85 ? -14.796 6.330 -6.216 1.00 52.78 85 SER A CA 1
ATOM 667 C C . SER A 1 85 ? -15.843 5.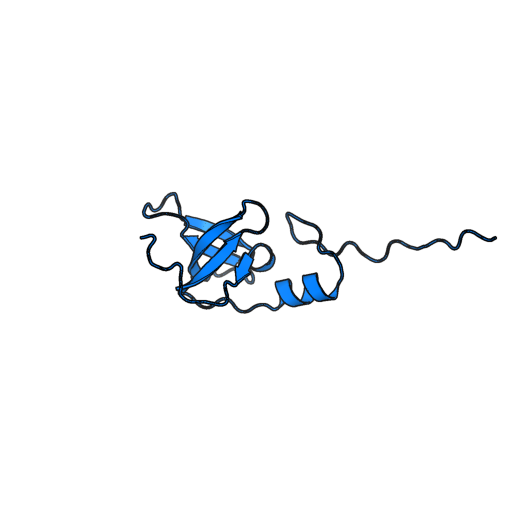204 -6.131 1.00 52.78 85 SER A C 1
ATOM 669 O O . SER A 1 85 ? -16.509 5.064 -5.109 1.00 52.78 85 SER A O 1
ATOM 671 N N . ASP A 1 86 ? -15.991 4.394 -7.179 1.00 49.78 86 ASP A N 1
ATOM 672 C CA . ASP A 1 86 ? -17.142 3.512 -7.406 1.00 49.78 86 ASP A CA 1
ATOM 673 C C . ASP A 1 86 ? -17.101 2.172 -6.660 1.00 49.78 86 ASP A C 1
ATOM 675 O O . ASP A 1 86 ? -17.822 1.245 -7.014 1.00 49.78 86 ASP A O 1
ATOM 679 N N . GLN A 1 87 ? -16.291 2.036 -5.610 1.00 53.34 87 GLN A N 1
ATOM 680 C CA . GLN A 1 87 ? -16.342 0.857 -4.731 1.00 53.34 87 GLN A CA 1
ATOM 681 C C . GLN A 1 87 ? -16.187 1.209 -3.248 1.00 53.34 87 GLN A C 1
ATOM 683 O O . GLN A 1 87 ? -15.584 0.465 -2.479 1.00 53.34 87 GLN A O 1
ATOM 688 N N . LEU A 1 88 ? -16.761 2.340 -2.833 1.00 53.16 88 LEU A N 1
ATOM 689 C CA . LEU A 1 88 ? -16.944 2.676 -1.416 1.00 53.16 88 LEU A CA 1
ATOM 690 C C . LEU A 1 88 ? -18.318 2.247 -0.859 1.00 53.16 88 LEU A C 1
ATOM 692 O O . LEU A 1 88 ? -18.677 2.668 0.232 1.00 53.16 88 LEU A O 1
ATOM 696 N N . GLU A 1 89 ? -19.060 1.366 -1.543 1.00 50.38 89 GLU A N 1
ATOM 697 C CA . GLU A 1 89 ? -20.267 0.706 -0.994 1.00 50.38 89 GLU A CA 1
ATOM 698 C C . GLU A 1 89 ? -19.987 -0.684 -0.407 1.00 50.38 89 GLU A C 1
ATOM 700 O O . GLU A 1 89 ? -20.806 -1.598 -0.465 1.00 50.38 89 GLU A O 1
ATOM 705 N N . LEU A 1 90 ? -18.806 -0.888 0.162 1.00 52.53 90 LEU A N 1
ATOM 706 C CA . LEU A 1 90 ? -18.521 -2.124 0.877 1.00 52.53 90 LEU A CA 1
ATOM 707 C C . LEU A 1 90 ? -17.926 -1.833 2.240 1.00 52.53 90 LEU A C 1
ATOM 709 O O . LEU A 1 90 ? -16.919 -2.436 2.538 1.00 52.53 90 LEU A O 1
ATOM 713 N N . PHE A 1 91 ? -18.545 -0.963 3.053 1.00 47.09 91 PHE A N 1
ATOM 714 C CA . PHE A 1 91 ? -18.592 -1.085 4.524 1.00 47.09 91 PHE A CA 1
ATOM 715 C C . PHE A 1 91 ? -19.807 -0.350 5.096 1.00 47.09 91 PHE A C 1
ATOM 717 O O . PHE A 1 91 ? -19.832 0.892 5.052 1.00 47.09 91 PHE A O 1
#

Sequence (91 aa):
MSIKNSGVIGLYTCSCHLFKNYDEAKKAKNQKLPIGTGVKNRCTGIIGIINEFCKQKGYVIVKYGKLPKDHHLEHVQELIKLENSDQLELF

Solvent-accessible surface area (backbone atoms only — not comparable to full-atom values): 5730 Å² total; per-residue (Å²): 134,84,84,70,82,78,68,84,74,72,88,32,60,62,97,87,49,78,40,99,39,62,66,58,39,51,49,32,69,68,60,84,78,58,74,71,38,46,30,28,36,68,87,80,64,51,61,28,28,33,70,44,79,48,95,54,86,65,34,30,31,34,34,60,51,93,51,79,86,35,50,41,84,41,50,52,57,49,44,41,80,56,95,64,84,88,73,72,89,77,125

pLDDT: mean 81.52, std 16.7, range [38.44, 96.06]

Foldseek 3Di:
DDPPPPDCPDFLDDPPDTDPDVVLSVCQQPDDADFQWWKAFQPPRQIFTFHADDPDPQWTWTQRADDPVSTDIDGSSRIDTDPDPPPPPHD

Secondary structure (DSSP, 8-state):
------------B-SS-B-SSHHHHHHHHT----TT-EEEETTT--EEEEEEE-SSTTEEEEE-SSSGGGEEEEEGGGEEE-SSSTT----

Mean predicted aligned error: 8.42 Å

Radius of gyration: 16.26 Å; Cα contacts (8 Å, |Δi|>4): 137; chains: 1; bounding box: 48×25×48 Å